Protein AF-A0A8S3D4X1-F1 (afdb_monomer_lite)

pLDDT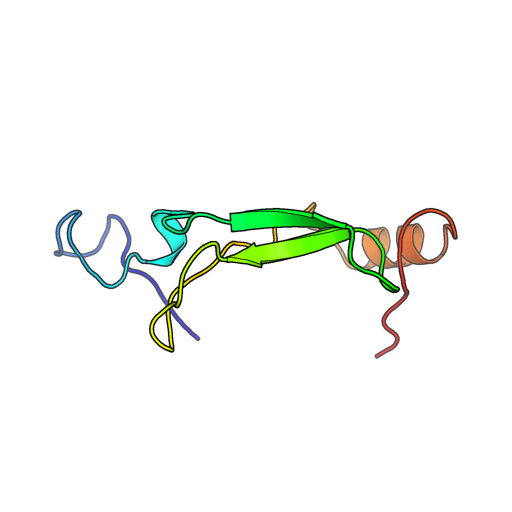: mean 87.46, std 12.56, range [48.25, 97.5]

Sequence (80 aa):
GIYECNGKCKCDSRCTNRCVQFGLNTLLQIYHTSEKGWGVRTLYDLPAGTFLSFYSGEILNDEDANRRGLEKTMGDVYFT

Foldseek 3Di:
DQDADDPPDPDDPPDPSCQQVVFAPFDKDWDQDPPPGIDIDGPDDDDPPHDHHDPDDDDDDPVVVVVVCVVVPDDPDDDD

InterPro domains:
  IPR046341 SET domain superfamily [G3DSA:2.170.270.10] (1-80)
  IPR046341 SET domain superfamily [SSF82199] (2-73)
  IPR051516 Histone-lysine N-methyltransferase SETDB [PTHR46024] (1-79)

Structure (mmCIF, N/CA/C/O backbone):
data_AF-A0A8S3D4X1-F1
#
_entry.id   AF-A0A8S3D4X1-F1
#
loop_
_atom_site.group_PDB
_atom_site.id
_atom_site.type_symbol
_atom_site.label_atom_id
_atom_site.label_alt_id
_atom_site.label_comp_id
_atom_site.label_asym_id
_atom_site.label_entity_id
_atom_site.label_seq_id
_atom_site.pdbx_PDB_ins_code
_atom_site.Cartn_x
_atom_site.Cartn_y
_atom_site.Cartn_z
_atom_site.occupancy
_atom_site.B_iso_or_equiv
_atom_site.auth_seq_id
_atom_site.auth_comp_id
_atom_site.auth_asym_id
_atom_site.auth_atom_id
_atom_site.pdbx_PDB_model_num
ATOM 1 N N . GLY A 1 1 ? 1.421 12.249 9.398 1.00 83.19 1 GLY A N 1
ATOM 2 C CA . GLY A 1 1 ? 1.367 10.859 8.904 1.00 83.19 1 GLY A CA 1
ATOM 3 C C . GLY A 1 1 ? -0.041 10.318 9.038 1.00 83.19 1 GLY A C 1
ATOM 4 O O . GLY A 1 1 ? -0.847 10.939 9.723 1.00 83.19 1 GLY A O 1
ATOM 5 N N . ILE A 1 2 ? -0.330 9.191 8.391 1.00 91.06 2 ILE A N 1
ATOM 6 C CA . ILE A 1 2 ? -1.583 8.437 8.549 1.00 91.06 2 ILE A CA 1
ATOM 7 C C . ILE A 1 2 ? -1.328 7.333 9.585 1.00 91.06 2 ILE A C 1
ATOM 9 O O . ILE A 1 2 ? -0.311 6.650 9.494 1.00 91.06 2 ILE A O 1
ATOM 13 N N . TYR A 1 3 ? -2.222 7.171 10.565 1.00 94.94 3 TYR A N 1
ATOM 14 C CA . TYR A 1 3 ? -2.102 6.162 11.623 1.00 94.94 3 TYR A CA 1
ATOM 15 C C . TYR A 1 3 ? -3.403 5.377 11.757 1.00 94.94 3 TYR A C 1
ATOM 17 O O . TYR A 1 3 ? -4.443 5.934 12.117 1.00 94.94 3 TYR A O 1
ATOM 25 N N . GLU A 1 4 ? -3.335 4.074 11.509 1.00 95.81 4 GLU A N 1
ATOM 26 C CA . GLU A 1 4 ? -4.484 3.192 11.688 1.00 95.81 4 GLU A CA 1
ATOM 27 C C . GLU A 1 4 ? -4.689 2.792 13.151 1.00 95.81 4 GLU A C 1
ATOM 29 O O . GLU A 1 4 ? -3.753 2.712 13.955 1.00 95.81 4 GLU A O 1
ATOM 34 N N . CYS A 1 5 ? -5.940 2.490 13.491 1.00 96.75 5 CYS A N 1
ATOM 35 C CA . CYS A 1 5 ? -6.281 1.877 14.761 1.00 96.75 5 CYS A CA 1
ATOM 36 C C . CYS A 1 5 ? -5.650 0.485 14.872 1.00 96.75 5 CYS A C 1
ATOM 38 O O . CYS A 1 5 ? -5.578 -0.277 13.911 1.00 96.75 5 CYS A O 1
ATOM 40 N N . ASN A 1 6 ? -5.230 0.136 16.085 1.00 95.00 6 ASN A N 1
ATOM 41 C CA . ASN A 1 6 ? -4.625 -1.151 16.414 1.00 95.00 6 ASN A CA 1
ATOM 42 C C . ASN A 1 6 ? -5.332 -1.783 17.625 1.00 95.00 6 ASN A C 1
ATOM 44 O O . ASN A 1 6 ? -6.351 -1.276 18.094 1.00 95.00 6 ASN A O 1
ATOM 48 N N . GLY A 1 7 ? -4.838 -2.919 18.124 1.00 93.75 7 GLY A N 1
ATOM 49 C CA . GLY A 1 7 ? -5.464 -3.645 19.240 1.00 93.75 7 GLY A CA 1
ATOM 50 C C . GLY A 1 7 ? -5.559 -2.870 20.564 1.00 93.75 7 GLY A C 1
ATOM 51 O O . GLY A 1 7 ? -6.296 -3.283 21.449 1.00 93.75 7 GLY A O 1
ATOM 52 N N . LYS A 1 8 ? -4.848 -1.743 20.711 1.00 95.88 8 LYS A N 1
ATOM 53 C CA . LYS A 1 8 ? -4.921 -0.874 21.899 1.00 95.88 8 LYS A CA 1
ATOM 54 C C . LYS A 1 8 ? -6.033 0.178 21.811 1.00 95.88 8 LYS A C 1
ATOM 56 O O . LYS A 1 8 ? -6.270 0.902 22.775 1.00 95.88 8 LYS A O 1
ATOM 61 N N . CYS A 1 9 ? -6.694 0.311 20.663 1.00 97.00 9 CYS A N 1
ATOM 62 C CA . CYS A 1 9 ? -7.809 1.237 20.498 1.00 97.00 9 CYS A CA 1
ATOM 63 C C . CYS A 1 9 ? -9.088 0.669 21.134 1.00 97.00 9 CYS A C 1
ATOM 65 O O . CYS A 1 9 ? -9.312 -0.534 21.120 1.00 97.00 9 CYS A O 1
ATOM 67 N N . LYS A 1 10 ? -9.965 1.546 21.642 1.00 97.38 10 LYS A N 1
ATOM 68 C CA . LYS A 1 10 ? -11.264 1.154 22.230 1.00 97.38 10 LYS A CA 1
ATOM 69 C C . LYS A 1 10 ? -12.312 0.717 21.191 1.00 97.38 10 LYS A C 1
ATOM 71 O O . LYS A 1 10 ? -13.404 0.308 21.567 1.00 97.38 10 LYS A O 1
ATOM 76 N N . CYS A 1 11 ? -12.018 0.884 19.901 1.00 96.81 11 CYS A N 1
ATOM 77 C CA . CYS A 1 11 ? -12.909 0.531 18.801 1.00 96.81 11 CYS A CA 1
ATOM 78 C C . CYS A 1 11 ? -12.858 -0.970 18.485 1.00 96.81 11 CYS A C 1
ATOM 80 O O . CYS A 1 11 ? -11.861 -1.641 18.753 1.00 96.81 11 CYS A O 1
ATOM 82 N N . ASP A 1 12 ? -13.929 -1.482 17.882 1.00 94.50 12 ASP A N 1
ATOM 83 C CA . ASP A 1 12 ? -14.025 -2.882 17.471 1.00 94.50 12 ASP A CA 1
ATOM 84 C C . ASP A 1 12 ? -13.380 -3.141 16.089 1.00 94.50 12 ASP A C 1
ATOM 86 O O . ASP A 1 12 ? -12.716 -2.281 15.494 1.00 94.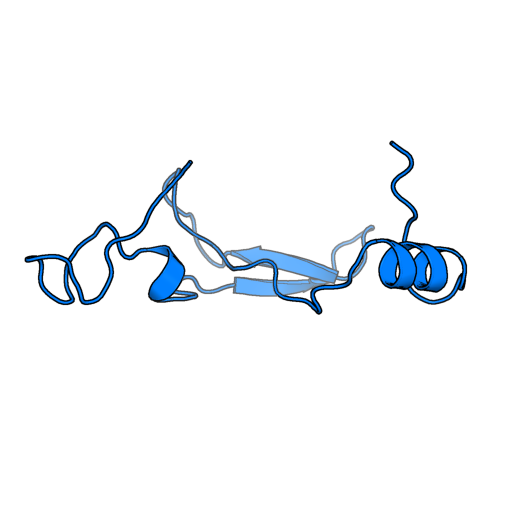50 12 ASP A O 1
ATOM 90 N N . SER A 1 13 ? -13.564 -4.360 15.575 1.00 89.62 13 SER A N 1
ATOM 91 C CA . SER A 1 13 ? -13.070 -4.797 14.264 1.00 89.62 13 SER A CA 1
ATOM 92 C C . SER A 1 13 ? -13.761 -4.128 13.072 1.00 89.62 13 SER A C 1
ATOM 94 O O . SER A 1 13 ? -13.280 -4.263 11.957 1.00 89.62 13 SER A O 1
ATOM 96 N N . ARG A 1 14 ? -14.854 -3.388 13.271 1.00 91.44 14 ARG A N 1
ATOM 97 C CA . ARG A 1 14 ? -15.565 -2.647 12.215 1.00 91.44 14 ARG A CA 1
ATOM 98 C C . ARG A 1 14 ? -15.086 -1.199 12.105 1.00 91.44 14 ARG A C 1
ATOM 100 O O . ARG A 1 14 ? -15.648 -0.419 11.341 1.00 91.44 14 ARG A O 1
ATOM 107 N N . CYS A 1 15 ? -14.068 -0.818 12.880 1.00 94.38 15 CYS A N 1
ATOM 108 C CA . CYS A 1 15 ? -13.465 0.505 12.808 1.00 94.38 15 CYS A CA 1
ATOM 109 C C . CYS A 1 15 ? -12.994 0.813 11.379 1.00 94.38 15 CYS A C 1
ATOM 111 O O . CYS A 1 15 ? -12.158 0.105 10.827 1.00 94.38 15 CYS A O 1
ATOM 113 N N . THR A 1 16 ? -13.490 1.909 10.809 1.00 92.44 16 THR A N 1
ATOM 114 C CA . THR A 1 16 ? -13.139 2.353 9.453 1.00 92.44 16 THR A CA 1
ATOM 115 C C . THR A 1 16 ? -11.703 2.869 9.345 1.00 92.44 16 THR A C 1
ATOM 117 O O . THR A 1 16 ? -11.137 2.879 8.257 1.00 92.44 16 THR A O 1
ATOM 120 N N . ASN A 1 17 ? -11.064 3.216 10.468 1.00 94.38 17 ASN A N 1
ATOM 121 C CA . ASN A 1 17 ? -9.642 3.569 10.533 1.00 94.38 17 ASN A CA 1
ATOM 122 C C . ASN A 1 17 ? -8.731 2.323 10.599 1.00 94.38 17 ASN A C 1
ATOM 124 O O . ASN A 1 17 ? -7.767 2.285 11.363 1.00 94.38 17 ASN A O 1
ATOM 128 N N . ARG A 1 18 ? -9.087 1.271 9.856 1.00 92.62 18 ARG A N 1
ATOM 129 C CA . ARG A 1 18 ? -8.344 0.008 9.710 1.00 92.62 18 ARG A CA 1
ATOM 130 C C . ARG A 1 18 ? -8.300 -0.442 8.240 1.00 92.62 18 ARG A C 1
ATOM 132 O O . ARG A 1 18 ? -8.373 -1.624 7.933 1.00 92.62 18 ARG A O 1
ATOM 139 N N . CYS A 1 19 ? -8.279 0.516 7.321 1.00 90.88 19 CYS A N 1
ATOM 140 C CA . CYS A 1 19 ? -8.478 0.302 5.891 1.00 90.88 19 CYS A CA 1
ATOM 141 C C . CYS A 1 19 ? -7.373 -0.562 5.266 1.00 90.88 19 CYS A C 1
ATOM 143 O O . CYS A 1 19 ? -7.640 -1.607 4.678 1.00 90.88 19 CYS A O 1
ATOM 145 N N . VAL A 1 20 ? -6.126 -0.141 5.447 1.00 91.38 20 VAL A N 1
ATOM 146 C CA . VAL A 1 20 ? -4.928 -0.750 4.884 1.00 91.38 20 VAL A CA 1
ATOM 147 C C . VAL A 1 20 ? -4.718 -2.139 5.487 1.00 91.38 20 VAL A C 1
ATOM 149 O O . VAL A 1 20 ? -4.564 -3.105 4.746 1.00 91.38 20 VAL A O 1
ATOM 152 N N . GLN A 1 21 ? -4.796 -2.293 6.816 1.00 90.44 2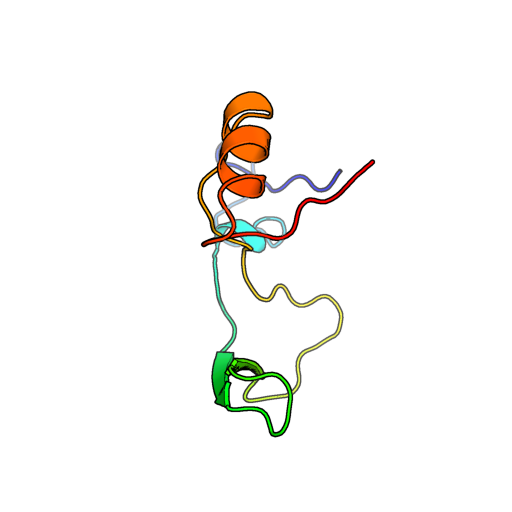1 GLN A N 1
ATOM 153 C CA . GLN A 1 21 ? -4.583 -3.594 7.476 1.00 90.44 21 GLN A CA 1
ATOM 154 C C . GLN A 1 21 ? -5.602 -4.686 7.090 1.00 90.44 21 GLN A C 1
ATOM 156 O O . GLN A 1 21 ? -5.316 -5.865 7.290 1.00 90.44 21 GLN A O 1
ATOM 161 N N . PHE A 1 22 ? -6.770 -4.329 6.539 1.00 87.25 22 PHE A N 1
ATOM 162 C CA . PHE A 1 22 ? -7.751 -5.298 6.026 1.00 87.25 22 PHE A CA 1
ATOM 163 C C . PHE A 1 22 ? -7.457 -5.801 4.609 1.00 87.25 22 PHE A C 1
ATOM 165 O O . PHE A 1 22 ? -8.164 -6.678 4.118 1.00 87.25 22 PHE A O 1
ATOM 172 N N . GLY A 1 23 ? -6.393 -5.315 3.974 1.00 85.00 23 GLY A N 1
ATOM 173 C CA . GLY A 1 23 ? -5.895 -5.870 2.725 1.00 85.00 23 GLY A CA 1
ATOM 174 C C . GLY A 1 23 ? -6.667 -5.452 1.477 1.00 85.00 23 GLY A C 1
ATOM 175 O O . GLY A 1 23 ? -7.400 -4.462 1.451 1.00 85.00 23 GLY A O 1
ATOM 176 N N . LEU A 1 24 ? -6.427 -6.204 0.400 1.00 85.62 24 LEU A N 1
ATOM 177 C CA . LEU A 1 24 ? -6.998 -5.948 -0.917 1.00 85.62 24 LEU A CA 1
ATOM 178 C C . LEU A 1 24 ? -8.486 -6.330 -0.933 1.00 85.62 24 LEU A C 1
ATOM 180 O O . LEU A 1 24 ? -8.829 -7.505 -1.014 1.00 85.62 24 LEU A O 1
ATOM 184 N N . ASN A 1 25 ? -9.358 -5.321 -0.919 1.00 85.62 25 ASN A N 1
ATOM 185 C CA . ASN A 1 25 ? -10.814 -5.486 -1.043 1.00 85.62 25 ASN A CA 1
ATOM 186 C C . ASN A 1 25 ? -11.343 -5.156 -2.452 1.00 85.62 25 ASN A C 1
ATOM 188 O O . ASN A 1 25 ? -12.551 -5.099 -2.671 1.00 85.62 25 ASN A O 1
ATOM 192 N N . THR A 1 26 ? -10.440 -4.929 -3.409 1.00 89.75 26 THR A N 1
ATOM 193 C CA . THR A 1 26 ? -10.761 -4.537 -4.784 1.00 89.75 26 THR A CA 1
ATOM 194 C C . THR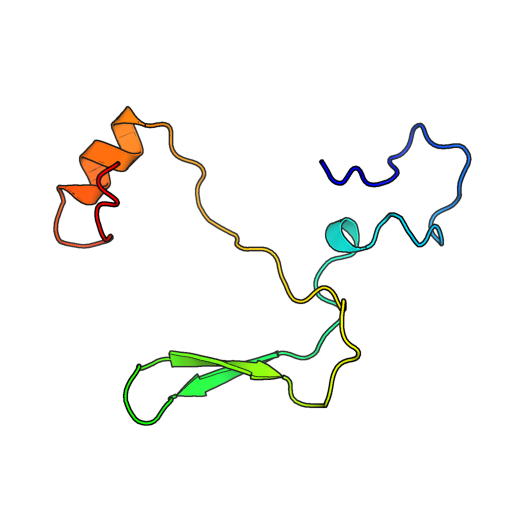 A 1 26 ? -10.347 -5.628 -5.765 1.00 89.75 26 THR A C 1
ATOM 196 O O . THR A 1 26 ? -9.238 -6.153 -5.667 1.00 89.75 26 THR A O 1
ATOM 199 N N . LEU A 1 27 ? -11.189 -5.938 -6.758 1.00 91.81 27 LEU A N 1
ATOM 200 C CA . LEU A 1 27 ? -10.788 -6.848 -7.836 1.00 91.81 27 LEU A CA 1
ATOM 201 C C . LEU A 1 27 ? -9.871 -6.130 -8.827 1.00 91.81 27 LEU A C 1
ATOM 203 O O . LEU A 1 27 ? -10.292 -5.242 -9.576 1.00 91.81 27 LEU A O 1
ATOM 207 N N . LEU A 1 28 ? -8.612 -6.555 -8.831 1.00 94.31 28 LEU A N 1
ATOM 208 C CA . LEU A 1 28 ? -7.583 -6.090 -9.748 1.00 94.31 28 LEU A CA 1
ATOM 209 C C . LEU A 1 28 ? -7.280 -7.168 -10.787 1.00 94.31 28 LEU A C 1
ATOM 211 O O . LEU A 1 28 ? -7.297 -8.362 -10.494 1.00 94.31 28 LEU A O 1
ATOM 215 N N . GLN A 1 29 ? -6.970 -6.733 -12.002 1.00 96.06 29 GLN A N 1
ATOM 216 C CA . GLN A 1 29 ? -6.555 -7.597 -13.094 1.00 96.06 29 GLN A CA 1
ATOM 217 C C . GLN A 1 29 ? -5.165 -7.202 -13.575 1.00 96.06 29 GLN A C 1
ATOM 219 O O . GLN A 1 29 ? -4.922 -6.047 -13.926 1.00 96.06 29 GLN A O 1
ATOM 224 N N . ILE A 1 30 ? -4.289 -8.199 -13.659 1.00 96.88 30 ILE A N 1
ATOM 225 C CA . ILE A 1 30 ? -3.027 -8.100 -14.385 1.00 96.88 30 ILE A CA 1
ATOM 226 C C . ILE A 1 30 ? -3.329 -8.274 -15.875 1.00 96.88 30 ILE A C 1
ATOM 228 O O . ILE A 1 30 ? -3.995 -9.233 -16.269 1.00 96.88 30 ILE A O 1
ATOM 232 N N . TYR A 1 31 ? -2.869 -7.344 -16.703 1.00 97.50 31 TYR A N 1
ATOM 233 C CA . TYR A 1 31 ? -3.099 -7.376 -18.145 1.00 97.50 31 TYR A CA 1
ATOM 234 C C . TYR A 1 31 ? -1.886 -6.859 -18.915 1.00 97.50 31 TYR A C 1
ATOM 236 O O . TYR A 1 31 ? -1.086 -6.089 -18.388 1.00 97.50 31 TYR A O 1
ATOM 244 N N . HIS A 1 32 ? -1.748 -7.280 -20.170 1.00 97.50 32 HIS A N 1
ATOM 245 C CA . HIS A 1 32 ? -0.696 -6.776 -21.044 1.00 97.50 32 HIS A CA 1
ATOM 246 C C . HIS A 1 32 ? -1.159 -5.476 -21.708 1.00 97.50 32 HIS A C 1
ATOM 248 O O . HIS A 1 32 ? -2.192 -5.436 -22.378 1.00 97.50 32 HIS A O 1
ATOM 254 N N . THR A 1 33 ? -0.401 -4.406 -21.500 1.00 97.38 33 THR A N 1
ATOM 255 C CA . THR A 1 33 ? -0.615 -3.108 -22.149 1.00 97.38 33 THR A CA 1
ATOM 256 C C . THR A 1 33 ? -0.065 -3.131 -23.578 1.00 97.38 33 THR A C 1
ATOM 258 O O . THR A 1 33 ? 0.666 -4.044 -23.954 1.00 97.38 33 THR A O 1
ATOM 261 N N . SER A 1 34 ? -0.401 -2.138 -24.401 1.00 96.31 34 SER A N 1
ATOM 262 C CA . SER A 1 34 ? 0.113 -2.064 -25.776 1.00 96.31 34 SER A CA 1
ATOM 263 C C . SER A 1 34 ? 1.615 -1.767 -25.845 1.00 96.31 34 SER A C 1
ATOM 265 O O . SER A 1 34 ? 2.287 -2.278 -26.733 1.00 96.31 34 SER A O 1
ATOM 267 N N . GLU A 1 35 ? 2.142 -0.962 -24.917 1.00 95.94 35 GLU A N 1
ATOM 268 C CA . GLU A 1 35 ? 3.493 -0.386 -25.039 1.00 95.94 35 GLU A CA 1
ATOM 269 C C . GLU A 1 35 ? 4.378 -0.561 -23.797 1.00 95.94 35 GLU A C 1
ATOM 271 O O . GLU A 1 35 ? 5.598 -0.506 -23.906 1.00 95.94 35 GLU A O 1
ATOM 276 N N . LYS A 1 36 ? 3.800 -0.769 -22.607 1.00 94.50 36 LYS A N 1
ATOM 277 C CA . LYS A 1 36 ? 4.525 -0.716 -21.320 1.00 94.50 36 LYS A CA 1
ATOM 278 C C . LYS A 1 36 ? 4.689 -2.085 -20.654 1.00 94.50 36 LYS A C 1
ATOM 280 O O . LYS A 1 36 ? 5.028 -2.164 -19.478 1.00 94.50 36 LYS A O 1
ATOM 285 N N . GLY A 1 37 ? 4.418 -3.166 -21.386 1.00 96.00 37 GLY A N 1
ATOM 286 C CA . GLY A 1 37 ? 4.412 -4.524 -20.842 1.00 96.00 37 GLY A CA 1
ATOM 287 C C . GLY A 1 37 ? 3.213 -4.770 -19.926 1.00 96.00 37 GLY A C 1
ATOM 288 O O . GLY A 1 37 ? 2.093 -4.362 -20.240 1.00 96.00 37 GLY A O 1
ATOM 289 N N . TRP A 1 38 ? 3.429 -5.451 -18.803 1.00 96.62 38 TRP A N 1
ATOM 290 C CA . TRP A 1 38 ? 2.368 -5.794 -17.856 1.00 96.62 38 TRP A CA 1
ATOM 291 C C . TRP A 1 38 ? 1.917 -4.589 -17.027 1.00 96.62 38 TRP A C 1
ATOM 293 O O . TRP A 1 38 ? 2.727 -3.844 -16.486 1.00 96.62 38 TRP A O 1
ATOM 303 N N . GLY A 1 39 ? 0.605 -4.432 -16.895 1.00 96.12 39 GLY A N 1
ATOM 304 C CA . GLY A 1 39 ? -0.031 -3.434 -16.050 1.00 96.12 39 GLY A CA 1
ATOM 305 C C . GLY A 1 39 ? -1.093 -4.054 -15.151 1.00 96.12 39 GLY A C 1
ATOM 306 O O . GLY A 1 39 ? -1.488 -5.210 -15.309 1.00 96.12 39 GLY A O 1
ATOM 307 N N . VAL A 1 40 ? -1.581 -3.250 -14.213 1.00 95.75 40 VAL A N 1
ATOM 308 C CA . VAL A 1 40 ? -2.694 -3.599 -13.330 1.00 95.75 40 VAL A CA 1
ATOM 309 C C . VAL A 1 40 ? -3.838 -2.627 -13.594 1.00 95.75 40 VAL A C 1
ATOM 311 O O . VAL A 1 40 ? -3.609 -1.426 -13.731 1.00 95.75 40 VAL A O 1
ATOM 314 N N . ARG A 1 41 ? -5.068 -3.135 -13.689 1.00 95.25 41 ARG A N 1
ATOM 315 C CA . ARG A 1 41 ? -6.290 -2.326 -13.820 1.00 95.25 41 ARG A CA 1
ATOM 316 C C . ARG A 1 41 ? -7.384 -2.814 -12.880 1.00 95.25 41 ARG A C 1
ATOM 318 O O . ARG A 1 41 ? -7.362 -3.967 -12.454 1.00 95.25 41 ARG A O 1
ATOM 325 N N . THR A 1 42 ? -8.352 -1.955 -12.591 1.00 95.88 42 THR A N 1
ATOM 326 C CA . THR A 1 42 ? -9.583 -2.341 -11.894 1.00 95.88 42 THR A CA 1
ATOM 327 C C . THR A 1 42 ? -10.574 -2.945 -12.886 1.00 95.88 42 THR A C 1
ATOM 329 O O . THR A 1 42 ? -10.520 -2.671 -14.086 1.00 95.88 42 THR A O 1
ATOM 332 N N . LEU A 1 43 ? -11.474 -3.795 -12.391 1.00 95.31 43 LEU A N 1
ATOM 333 C CA . LEU A 1 43 ? -12.564 -4.361 -13.198 1.00 95.31 43 LEU A CA 1
ATOM 334 C C . LEU A 1 43 ? -13.850 -3.520 -13.156 1.00 95.31 43 LEU A C 1
ATOM 336 O O . LEU A 1 43 ? -14.804 -3.825 -13.866 1.00 95.31 43 LEU A O 1
ATOM 340 N N . TYR A 1 44 ? -13.880 -2.490 -12.312 1.00 95.75 44 TYR A N 1
ATOM 341 C CA . TYR A 1 44 ? -15.006 -1.585 -12.106 1.00 95.75 44 TYR A CA 1
ATOM 342 C C . TYR A 1 44 ? -14.513 -0.214 -11.626 1.00 95.75 44 TYR A C 1
ATOM 344 O O . TYR A 1 44 ? -13.356 -0.068 -11.207 1.00 95.75 44 TYR A O 1
ATOM 352 N N . ASP A 1 45 ? -15.397 0.781 -11.695 1.00 95.62 45 ASP A N 1
ATOM 353 C CA . ASP A 1 45 ? -15.131 2.134 -11.212 1.00 95.62 45 ASP A CA 1
ATOM 354 C C . ASP A 1 45 ? -15.019 2.157 -9.688 1.00 95.62 45 ASP A C 1
ATOM 356 O O . ASP A 1 45 ? -15.820 1.551 -8.973 1.00 95.62 45 ASP A O 1
ATOM 360 N N . LEU A 1 46 ? -14.030 2.891 -9.184 1.00 94.62 46 LEU A N 1
ATOM 361 C CA . LEU A 1 46 ? -13.798 3.042 -7.754 1.00 94.62 46 LEU A CA 1
ATOM 362 C C . LEU A 1 46 ? -14.081 4.471 -7.302 1.00 94.62 46 LEU A C 1
ATOM 364 O O . LEU A 1 46 ? -13.664 5.417 -7.975 1.00 94.62 46 LEU A O 1
ATOM 368 N N . PRO A 1 47 ? -14.704 4.656 -6.125 1.00 95.00 47 PRO A N 1
ATOM 369 C CA . PRO A 1 47 ? -14.772 5.962 -5.492 1.00 95.00 47 PRO A CA 1
ATOM 370 C C . PRO A 1 47 ? -13.374 6.543 -5.252 1.00 95.00 47 PRO A C 1
ATOM 372 O O . PRO A 1 47 ? -12.431 5.827 -4.896 1.00 95.00 47 PRO A O 1
ATOM 375 N N . ALA A 1 48 ? -13.247 7.862 -5.386 1.00 95.44 48 ALA A N 1
ATOM 376 C CA . ALA A 1 48 ? -12.019 8.562 -5.031 1.00 95.44 48 ALA A CA 1
ATOM 377 C C . ALA A 1 48 ? -11.660 8.319 -3.550 1.00 95.44 48 ALA A C 1
ATOM 379 O O . ALA A 1 48 ? -12.528 8.349 -2.679 1.00 95.44 48 ALA A O 1
ATOM 380 N N . GLY A 1 49 ? -10.377 8.073 -3.270 1.00 90.62 49 GLY A N 1
ATOM 381 C CA . GLY A 1 49 ? -9.888 7.758 -1.920 1.00 90.62 49 GLY A CA 1
ATOM 382 C C . GLY A 1 49 ? -9.954 6.275 -1.531 1.00 90.62 49 GLY A C 1
ATOM 383 O O . GLY A 1 49 ? -9.592 5.931 -0.409 1.00 90.62 49 GLY A O 1
ATOM 384 N N . THR A 1 50 ? -10.377 5.391 -2.440 1.00 91.88 50 THR A N 1
ATOM 385 C CA . THR A 1 50 ? -10.357 3.937 -2.213 1.00 91.88 50 THR A CA 1
ATOM 386 C C . THR A 1 50 ? -8.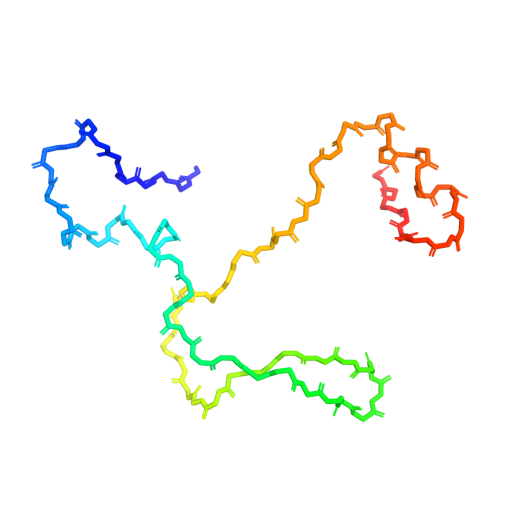923 3.415 -2.104 1.00 91.88 50 THR A C 1
ATOM 388 O O . THR A 1 50 ? -8.082 3.692 -2.961 1.00 91.88 50 THR A O 1
ATOM 391 N N . PHE A 1 51 ? -8.647 2.619 -1.069 1.00 91.31 51 PHE A N 1
ATOM 392 C CA . PHE A 1 51 ? -7.393 1.876 -0.961 1.00 91.31 51 PHE A CA 1
ATOM 393 C C . PHE A 1 51 ? -7.328 0.771 -2.025 1.00 91.31 51 PHE A C 1
ATOM 395 O O . PHE A 1 51 ? -8.268 -0.009 -2.180 1.00 91.31 51 PHE A O 1
ATOM 402 N N . LEU A 1 52 ? -6.209 0.705 -2.750 1.00 91.00 52 LEU A N 1
ATOM 403 C CA . LEU A 1 52 ? -5.973 -0.309 -3.777 1.00 91.00 52 LEU A CA 1
ATOM 404 C C . LEU A 1 52 ? -5.187 -1.482 -3.205 1.00 91.00 52 LEU A C 1
ATOM 406 O O . LEU A 1 52 ? -5.759 -2.512 -2.882 1.00 91.00 52 LEU A O 1
ATOM 410 N N . SER A 1 53 ? -3.873 -1.329 -3.092 1.00 90.31 53 SER A N 1
ATOM 411 C CA . SER A 1 53 ? -2.970 -2.387 -2.669 1.00 90.31 53 SER A CA 1
ATOM 412 C C . SER A 1 53 ? -1.759 -1.788 -1.979 1.00 90.31 53 SER A C 1
ATOM 414 O O . SER A 1 53 ? -1.422 -0.616 -2.154 1.00 90.31 53 SER A O 1
ATOM 416 N N . PHE A 1 54 ? -1.068 -2.639 -1.238 1.00 88.88 54 PHE A N 1
ATOM 417 C CA . PHE A 1 54 ? 0.281 -2.374 -0.786 1.00 88.88 54 PHE A CA 1
ATOM 418 C C . PHE A 1 54 ? 1.264 -2.445 -1.947 1.00 88.88 54 PHE A C 1
ATOM 420 O O . PHE A 1 54 ? 1.139 -3.304 -2.824 1.00 88.88 54 PHE A O 1
ATOM 427 N N . TYR A 1 55 ? 2.277 -1.585 -1.896 1.00 89.19 55 TYR A N 1
ATOM 428 C CA . TYR A 1 55 ? 3.523 -1.836 -2.599 1.00 89.19 55 TYR A CA 1
ATOM 429 C C . TYR A 1 55 ? 4.356 -2.784 -1.735 1.00 89.19 55 TYR A C 1
ATOM 431 O O . TYR A 1 55 ? 4.967 -2.372 -0.749 1.00 89.19 55 TYR A O 1
ATOM 439 N N . SER A 1 56 ? 4.292 -4.075 -2.048 1.00 89.00 56 SER A N 1
ATOM 440 C CA . SER A 1 56 ? 5.001 -5.116 -1.307 1.00 89.00 56 SER A CA 1
ATOM 441 C C . SER A 1 56 ? 6.317 -5.456 -1.995 1.00 89.00 56 SER A C 1
ATOM 443 O O . SER A 1 56 ? 6.366 -5.632 -3.209 1.00 89.00 56 SER A O 1
ATOM 445 N N . GLY A 1 57 ? 7.375 -5.582 -1.203 1.00 89.12 57 GLY A N 1
ATOM 446 C CA . GLY A 1 57 ? 8.711 -5.928 -1.662 1.00 89.12 57 GLY A CA 1
ATOM 447 C C . GLY A 1 57 ? 9.634 -6.187 -0.479 1.00 89.12 57 GLY A C 1
ATOM 448 O O . GLY A 1 57 ? 9.226 -6.084 0.680 1.00 89.12 57 GLY A O 1
ATOM 449 N N . GLU A 1 58 ? 10.878 -6.538 -0.775 1.00 89.44 58 GLU A N 1
ATOM 450 C CA . GLU A 1 58 ? 11.919 -6.658 0.241 1.00 89.44 58 GLU A CA 1
ATOM 451 C C . GLU A 1 58 ? 12.325 -5.264 0.738 1.00 89.44 58 GLU A C 1
ATOM 453 O O . GLU A 1 58 ? 12.561 -4.358 -0.062 1.00 89.44 58 GLU A O 1
ATOM 458 N N . ILE A 1 59 ? 12.402 -5.091 2.058 1.00 90.19 59 ILE A N 1
ATOM 459 C CA . ILE A 1 59 ? 12.915 -3.859 2.660 1.00 90.19 59 ILE A CA 1
ATOM 460 C C . ILE A 1 59 ? 14.428 -4.007 2.778 1.00 90.19 59 ILE A C 1
ATOM 462 O O . ILE A 1 59 ? 14.913 -4.841 3.542 1.00 90.19 59 ILE A O 1
ATOM 466 N N . LEU A 1 60 ? 15.154 -3.196 2.017 1.00 88.19 60 LEU A N 1
ATOM 467 C CA . LEU A 1 60 ? 16.612 -3.152 2.025 1.00 88.19 60 LEU A CA 1
ATOM 468 C C . LEU A 1 60 ? 17.091 -1.937 2.814 1.00 88.19 60 LEU A C 1
ATOM 470 O O . LEU A 1 60 ? 16.434 -0.897 2.824 1.00 88.19 60 LEU A O 1
ATOM 474 N N . ASN A 1 61 ? 18.245 -2.076 3.462 1.00 91.62 61 ASN A N 1
ATOM 475 C CA . ASN A 1 61 ? 18.998 -0.917 3.928 1.00 91.62 61 ASN A CA 1
ATOM 476 C C . ASN A 1 61 ? 19.685 -0.226 2.735 1.00 91.62 61 ASN A C 1
ATOM 478 O O . ASN A 1 61 ? 19.771 -0.786 1.639 1.00 91.62 61 ASN A O 1
ATOM 482 N N . ASP A 1 62 ? 20.193 0.981 2.963 1.00 88.75 62 ASP A N 1
ATOM 483 C CA . ASP A 1 62 ? 20.774 1.813 1.907 1.00 88.75 62 ASP A CA 1
ATOM 484 C C . ASP A 1 62 ? 21.993 1.158 1.235 1.00 88.75 62 ASP A C 1
ATOM 486 O O . ASP A 1 62 ? 22.158 1.257 0.020 1.00 88.75 62 ASP A O 1
ATOM 490 N N . GLU A 1 63 ? 22.837 0.451 1.993 1.00 89.38 63 GLU A N 1
ATOM 491 C CA . GLU A 1 63 ? 24.023 -0.232 1.456 1.00 89.38 63 GLU A CA 1
ATOM 492 C C . GLU A 1 63 ? 23.631 -1.364 0.497 1.00 89.38 63 GLU A C 1
ATOM 494 O O . GLU A 1 63 ? 24.140 -1.448 -0.625 1.00 89.38 63 GLU A O 1
ATOM 499 N N . ASP A 1 64 ? 22.681 -2.205 0.907 1.00 87.69 64 ASP A N 1
ATOM 500 C CA . ASP A 1 64 ? 22.165 -3.313 0.109 1.00 87.69 64 ASP A CA 1
ATOM 501 C C . ASP A 1 64 ? 21.384 -2.824 -1.113 1.00 87.69 64 ASP A C 1
ATOM 503 O O . ASP A 1 64 ? 21.525 -3.396 -2.198 1.00 87.69 64 ASP A O 1
ATOM 507 N N . ALA A 1 65 ? 20.596 -1.756 -0.964 1.00 86.00 65 ALA A N 1
ATOM 508 C CA . ALA A 1 65 ? 19.868 -1.135 -2.064 1.00 86.00 65 ALA A CA 1
ATOM 509 C C . ALA A 1 65 ? 20.830 -0.569 -3.122 1.00 86.00 65 ALA A C 1
ATOM 511 O O . ALA A 1 65 ? 20.680 -0.865 -4.309 1.00 86.00 65 ALA A O 1
ATOM 512 N N . ASN A 1 66 ? 21.864 0.167 -2.698 1.00 84.62 66 ASN A N 1
ATOM 513 C CA . ASN A 1 66 ? 22.875 0.731 -3.595 1.00 84.62 66 ASN A CA 1
ATOM 514 C C . ASN A 1 66 ? 23.669 -0.358 -4.315 1.00 84.62 66 ASN A C 1
ATOM 516 O O . ASN A 1 66 ? 23.866 -0.291 -5.529 1.00 84.62 66 ASN A O 1
ATOM 520 N N . ARG A 1 67 ? 24.089 -1.398 -3.588 1.00 84.75 67 ARG A N 1
ATOM 521 C CA . ARG A 1 67 ? 24.810 -2.531 -4.173 1.00 84.75 67 ARG A CA 1
ATOM 522 C C . ARG A 1 67 ? 23.975 -3.237 -5.246 1.00 84.75 67 ARG A C 1
ATOM 524 O O . ARG A 1 67 ? 24.481 -3.454 -6.344 1.00 84.75 67 ARG A O 1
ATOM 531 N N . ARG A 1 68 ? 22.698 -3.539 -4.970 1.00 84.25 68 ARG A N 1
ATOM 532 C CA . ARG A 1 68 ? 21.799 -4.189 -5.945 1.00 84.25 68 ARG A CA 1
ATOM 533 C C . ARG A 1 68 ? 21.453 -3.293 -7.135 1.00 84.25 68 ARG A C 1
ATOM 535 O O . ARG A 1 68 ? 21.314 -3.804 -8.236 1.00 84.25 68 ARG A O 1
ATOM 542 N N . GLY A 1 69 ? 21.340 -1.978 -6.944 1.00 76.38 69 GLY A N 1
ATOM 543 C CA . GLY A 1 69 ? 21.093 -1.039 -8.045 1.00 76.38 69 GLY A CA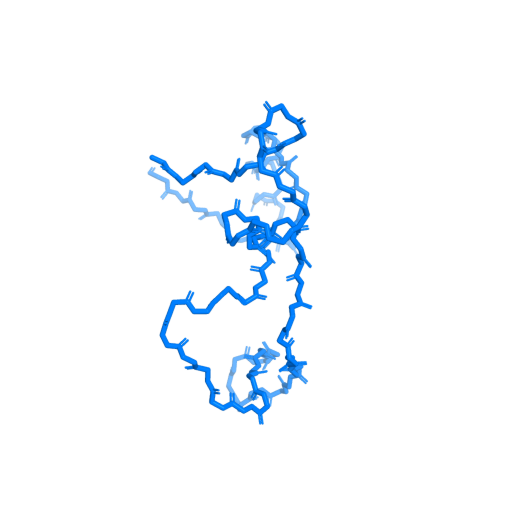 1
ATOM 544 C C . GLY A 1 69 ? 22.252 -0.955 -9.050 1.00 76.38 69 GLY A C 1
ATOM 545 O O . GLY A 1 69 ? 22.034 -0.711 -10.235 1.00 76.38 69 GLY A O 1
ATOM 546 N N . LEU A 1 70 ? 23.490 -1.196 -8.603 1.00 76.50 70 LEU A N 1
ATOM 547 C CA . LEU A 1 70 ? 24.672 -1.252 -9.475 1.00 76.50 70 LEU A CA 1
ATOM 548 C C . LEU A 1 70 ? 24.780 -2.579 -10.244 1.00 76.50 70 LEU A C 1
ATOM 550 O O . LEU A 1 70 ? 25.363 -2.629 -11.333 1.00 76.50 70 LEU A O 1
ATOM 554 N N . GLU A 1 71 ? 24.203 -3.653 -9.705 1.00 73.44 71 GLU A N 1
ATOM 555 C CA . GLU A 1 71 ? 24.019 -4.921 -10.404 1.00 73.44 71 GLU A CA 1
ATOM 556 C C . GLU A 1 71 ? 22.902 -4.725 -11.450 1.00 73.44 71 GLU A C 1
ATOM 558 O O . GLU A 1 71 ? 21.718 -4.850 -11.150 1.00 73.44 71 GLU A O 1
ATOM 563 N N . LYS A 1 72 ? 23.292 -4.382 -12.693 1.00 57.03 72 LYS A N 1
ATOM 564 C CA . LYS A 1 72 ? 22.466 -4.027 -13.884 1.00 57.03 72 LYS A CA 1
ATOM 565 C C . LYS A 1 72 ? 21.340 -5.003 -14.286 1.00 57.03 72 LYS A C 1
ATOM 567 O O . LYS A 1 72 ? 20.806 -4.924 -15.389 1.00 57.03 72 LYS A O 1
ATOM 572 N N . THR A 1 73 ? 21.003 -5.958 -13.440 1.00 59.62 73 THR A N 1
ATOM 573 C CA . THR A 1 73 ? 20.039 -7.022 -13.675 1.00 59.62 73 THR A CA 1
ATOM 574 C C . THR A 1 73 ? 18.679 -6.785 -13.022 1.00 59.62 73 THR A C 1
ATOM 576 O O . THR A 1 73 ? 17.741 -7.449 -13.453 1.00 59.62 73 THR A O 1
ATOM 579 N N . MET A 1 74 ? 18.517 -5.891 -12.025 1.00 55.69 74 MET A N 1
ATOM 580 C CA . MET A 1 74 ? 17.258 -5.854 -11.244 1.00 55.69 74 MET A CA 1
ATOM 581 C C . MET A 1 74 ? 16.738 -4.499 -10.703 1.00 55.69 74 MET A C 1
ATOM 583 O O . MET A 1 74 ? 15.758 -4.521 -9.958 1.00 55.69 74 MET A O 1
ATOM 587 N N . GLY A 1 75 ? 17.273 -3.325 -11.064 1.00 55.81 75 GLY A N 1
ATOM 588 C CA . GLY A 1 75 ? 16.647 -2.071 -10.609 1.00 55.81 75 GLY A CA 1
ATOM 589 C C . GLY A 1 75 ? 17.181 -0.777 -11.215 1.00 55.81 75 GLY A C 1
ATOM 590 O O . GLY A 1 75 ? 18.326 -0.713 -11.655 1.00 55.81 75 GLY A O 1
ATOM 591 N N . ASP A 1 76 ? 16.334 0.254 -11.202 1.00 57.97 76 ASP A N 1
ATOM 592 C CA . ASP A 1 76 ? 16.710 1.635 -11.505 1.00 57.97 76 ASP A CA 1
ATOM 593 C C . ASP A 1 76 ? 17.304 2.294 -10.249 1.00 57.97 76 ASP A C 1
ATOM 595 O O . ASP A 1 76 ? 16.749 2.188 -9.152 1.00 57.97 76 ASP A O 1
ATOM 599 N N . VAL A 1 77 ? 18.437 2.982 -10.399 1.00 57.53 77 VAL A N 1
ATOM 600 C CA . VAL A 1 77 ? 19.067 3.753 -9.317 1.00 57.53 77 VAL A CA 1
ATOM 601 C C . VAL A 1 77 ? 18.385 5.119 -9.233 1.00 57.53 77 VAL A C 1
ATOM 603 O O . VAL A 1 77 ? 18.487 5.924 -10.159 1.00 57.53 77 VAL A O 1
ATOM 606 N N . TYR A 1 78 ? 17.699 5.401 -8.125 1.00 55.09 78 TYR A N 1
ATOM 607 C CA . TYR A 1 78 ? 17.162 6.734 -7.850 1.00 55.09 78 TYR A CA 1
ATOM 608 C C . TYR A 1 78 ? 18.266 7.589 -7.222 1.00 55.09 78 TYR A C 1
ATOM 610 O O . TYR A 1 78 ? 18.519 7.504 -6.024 1.00 55.09 78 TYR A O 1
ATOM 618 N N . PHE A 1 79 ? 18.958 8.386 -8.036 1.00 48.88 79 PHE A N 1
ATOM 619 C CA . PHE A 1 79 ? 19.899 9.384 -7.526 1.00 48.88 79 PHE A CA 1
ATOM 620 C C . PHE A 1 79 ? 19.115 10.508 -6.830 1.00 48.88 79 PHE A C 1
ATOM 622 O O . PHE A 1 79 ? 18.261 11.136 -7.459 1.00 48.88 79 PHE A O 1
ATOM 629 N N . THR A 1 80 ? 19.388 10.734 -5.544 1.00 48.25 80 THR A N 1
ATOM 630 C CA . THR A 1 80 ? 18.986 11.946 -4.806 1.00 48.25 80 THR A CA 1
ATOM 631 C C . THR A 1 80 ? 19.980 13.073 -5.012 1.00 48.25 80 THR A C 1
ATOM 633 O O . THR A 1 80 ? 21.194 12.761 -4.988 1.00 48.25 80 THR A O 1
#

Radius of gyration: 17.96 Å; chains: 1; bounding box: 40×20×48 Å

Secondary structure (DSSP, 8-state):
------TTSSS-TT-SS-TGGG---S-EEEEE-SSSSEEEEESS---TT------------HHHHHHHHHSTTS------

Organism: NCBI:txid392030